Protein AF-A0A9C8NTT9-F1 (afdb_monomer)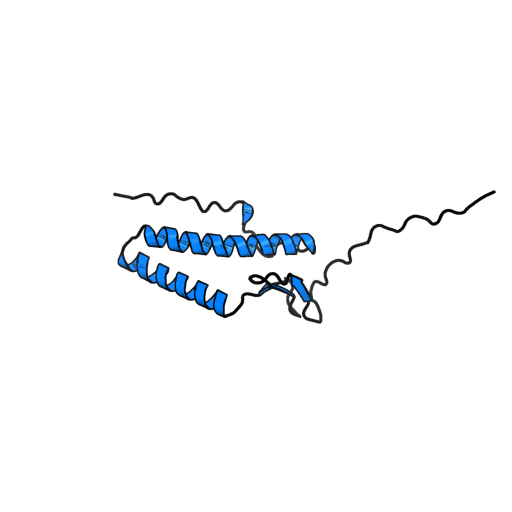

Solvent-accessible surface area (backbone atoms only — not comparable to full-atom values): 7769 Å² total; per-residue (Å²): 140,78,87,80,74,82,79,78,79,74,77,79,78,73,77,74,64,70,58,57,37,94,49,78,42,76,81,43,74,54,96,75,48,26,31,36,32,48,55,85,35,74,61,68,42,78,45,65,52,70,65,61,52,49,50,52,52,52,51,51,53,52,29,63,54,42,38,75,73,58,81,36,69,72,28,51,56,44,53,45,54,52,48,53,54,54,46,53,54,49,54,54,50,50,53,51,32,53,74,62,69,46,80,75,97,64,90,78,61,71,87,78,59,78,82,85,70,80,86,76,81,84,122

Secondary structure (DSSP, 8-state):
----PPP-PPP---PPP-SS-SS-EEEE--TT-EEEE-TT-SS-EEE--HHHHHHHHHHHHHHHHHHHHH--HHHHHHHHHHHHHHHHHHHHHHHHHHHHTPPPSS---TTT-----------

Foldseek 3Di:
DDDDDDDDDDDDPQPQDDQFDPAKDWLDDPPAWTWIHHGPHRGTDTDGDPVRVVVLVVLVVVLVVVCVPDVDPVSLVSVLVSLVVVLVNVVVRVVSCVVSVHDDPDDDPSVPDDSDDDPPPPD

Nearest PDB structures (foldseek):
  8t2r-assembly1_D  TM=4.619E-01  e=3.870E+00  Agathobacter rectalis

pLDDT: mean 71.54, std 14.14, range [37.28, 90.06]

Sequence (123 aa):
MGNKLPTNGLASEREMPNEYPDRIELYDHVSNSGIVHLPGRRFPGITIQGDSMSSLLSETLYFMQKAREHADEDMYYGARNMAEVLRGHLLHYEEILEREGFEKPYTLDVAGLSLEEEFEDSC

Radius of gyration: 22.11 Å; Cα contacts (8 Å, |Δi|>4): 104; chains: 1; bounding box: 41×28×88 Å

Structure (mmCIF, N/CA/C/O backbone):
data_AF-A0A9C8NTT9-F1
#
_entry.id   AF-A0A9C8NTT9-F1
#
loop_
_atom_site.group_PDB
_atom_site.id
_atom_site.type_symbol
_atom_site.label_atom_id
_atom_site.label_alt_id
_atom_site.label_comp_id
_atom_site.label_asym_id
_atom_site.label_entity_id
_atom_site.label_seq_id
_atom_site.pdbx_PDB_ins_code
_atom_site.Cartn_x
_atom_site.Cartn_y
_atom_site.Cartn_z
_atom_site.occupancy
_atom_site.B_iso_or_equiv
_atom_site.auth_seq_id
_atom_site.auth_comp_id
_atom_site.auth_asym_id
_atom_site.auth_atom_id
_atom_site.pdbx_PDB_model_num
ATOM 1 N N . MET A 1 1 ? 4.285 15.840 61.420 1.00 41.88 1 MET A N 1
ATOM 2 C CA . MET A 1 1 ? 4.707 14.628 60.681 1.00 41.88 1 MET A CA 1
ATOM 3 C C . MET A 1 1 ? 3.456 13.810 60.372 1.00 41.88 1 MET A C 1
ATOM 5 O O . MET A 1 1 ? 2.714 13.554 61.300 1.00 41.88 1 MET A O 1
ATOM 9 N N . GLY A 1 2 ? 3.104 13.430 59.149 1.00 40.91 2 GLY A N 1
ATOM 10 C CA . GLY A 1 2 ? 3.812 13.519 57.881 1.00 40.91 2 GLY A CA 1
ATOM 11 C C . GLY A 1 2 ? 2.825 13.482 56.708 1.00 40.91 2 GLY A C 1
ATOM 12 O O . GLY A 1 2 ? 1.724 12.944 56.821 1.00 40.91 2 GLY A O 1
ATOM 13 N N . ASN A 1 3 ? 3.251 14.093 55.604 1.00 37.28 3 ASN A N 1
ATOM 14 C CA . ASN A 1 3 ? 2.607 14.026 54.298 1.00 37.28 3 ASN A CA 1
ATOM 15 C C . ASN A 1 3 ? 2.440 12.566 53.864 1.00 37.28 3 ASN A C 1
ATOM 17 O O . ASN A 1 3 ? 3.426 11.833 53.793 1.00 37.28 3 ASN A O 1
ATOM 21 N N . LYS A 1 4 ? 1.221 12.169 53.489 1.00 49.59 4 LYS A N 1
ATOM 22 C CA . LYS A 1 4 ? 1.045 11.060 52.550 1.00 49.59 4 LYS A CA 1
ATOM 23 C C . LYS A 1 4 ? 1.177 11.636 51.144 1.00 49.59 4 LYS A C 1
ATOM 25 O O . LYS A 1 4 ? 0.355 12.441 50.718 1.00 49.59 4 LYS A O 1
ATOM 30 N N . LEU A 1 5 ? 2.268 11.262 50.485 1.00 42.88 5 LEU A N 1
ATOM 31 C CA . LEU A 1 5 ? 2.507 11.483 49.062 1.00 42.88 5 LEU A CA 1
ATOM 32 C C . LEU A 1 5 ? 1.355 10.860 48.251 1.00 42.88 5 LEU A C 1
ATOM 34 O O . LEU A 1 5 ? 0.967 9.731 48.563 1.00 42.88 5 LEU A O 1
ATOM 38 N N . PRO A 1 6 ? 0.822 11.529 47.216 1.00 40.72 6 PRO A N 1
ATOM 39 C CA . PRO A 1 6 ? 0.028 10.839 46.215 1.00 40.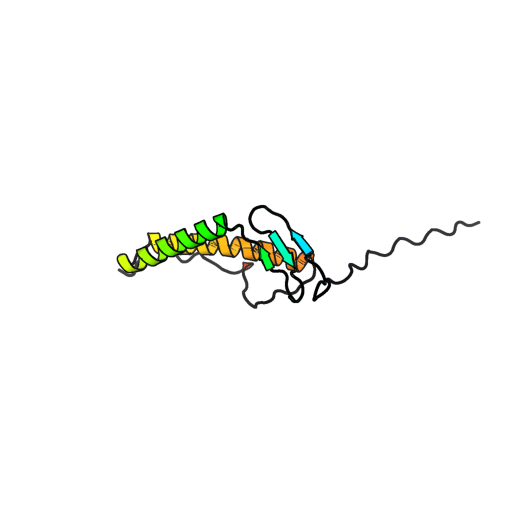72 6 PRO A CA 1
ATOM 40 C C . PRO A 1 6 ? 0.955 9.879 45.463 1.00 40.72 6 PRO A C 1
ATOM 42 O O . PRO A 1 6 ? 1.980 10.279 44.911 1.00 40.72 6 PRO A O 1
ATOM 45 N N . THR A 1 7 ? 0.628 8.591 45.512 1.00 49.28 7 THR A N 1
ATOM 46 C CA . THR A 1 7 ? 1.306 7.555 44.737 1.00 49.28 7 THR A CA 1
ATOM 47 C C . THR A 1 7 ? 1.144 7.869 43.255 1.00 49.28 7 THR A C 1
ATOM 49 O O . THR A 1 7 ? 0.024 8.053 42.779 1.00 49.28 7 THR A O 1
ATOM 52 N N . ASN A 1 8 ? 2.287 7.965 42.578 1.00 41.94 8 ASN A N 1
ATOM 53 C CA . ASN A 1 8 ? 2.441 8.221 41.154 1.00 41.94 8 ASN A CA 1
ATOM 54 C C . ASN A 1 8 ? 1.437 7.436 40.309 1.00 41.94 8 ASN A C 1
ATOM 56 O O . ASN A 1 8 ? 1.233 6.239 40.522 1.00 41.94 8 ASN A O 1
ATOM 60 N N . GLY A 1 9 ? 0.856 8.150 39.342 1.00 38.44 9 GLY A N 1
ATOM 61 C CA . GLY A 1 9 ? -0.009 7.606 38.312 1.00 38.44 9 GLY A CA 1
ATOM 62 C C . GLY A 1 9 ? 0.645 6.406 37.645 1.00 38.44 9 GLY A C 1
ATOM 63 O O . GLY A 1 9 ? 1.791 6.464 37.198 1.00 38.44 9 GLY A O 1
ATOM 64 N N . LEU A 1 10 ? -0.115 5.318 37.643 1.00 42.12 10 LEU A N 1
ATOM 65 C CA . LEU A 1 10 ? 0.129 4.123 36.863 1.00 42.12 10 LEU A CA 1
ATOM 66 C C . LEU A 1 10 ? 0.423 4.533 35.417 1.00 42.12 10 LEU A C 1
ATOM 68 O O . LEU A 1 10 ? -0.293 5.351 34.837 1.00 42.12 10 LEU A O 1
ATOM 72 N N . ALA A 1 11 ? 1.501 3.976 34.864 1.00 44.03 11 ALA A N 1
ATOM 73 C CA . ALA A 1 11 ? 1.720 3.956 33.429 1.00 44.03 11 ALA A CA 1
ATOM 74 C C . ALA A 1 11 ? 0.419 3.496 32.761 1.00 44.03 11 ALA A C 1
ATOM 76 O O . ALA A 1 11 ? -0.175 2.517 33.210 1.00 44.03 11 ALA A O 1
ATOM 77 N N . SER A 1 12 ? -0.039 4.237 31.752 1.00 47.09 12 SER A N 1
ATOM 78 C CA . SER A 1 12 ? -1.247 3.912 31.001 1.00 47.09 12 SER A CA 1
ATOM 79 C C . SER A 1 12 ? -1.154 2.466 30.516 1.00 47.09 12 SER A C 1
ATOM 81 O O . SER A 1 12 ? -0.357 2.166 29.622 1.00 47.09 12 SER A O 1
ATOM 83 N N . GLU A 1 13 ? -1.945 1.577 31.112 1.00 45.59 13 GLU A N 1
ATOM 84 C CA . GLU A 1 13 ? -2.338 0.330 30.472 1.00 45.59 13 GLU A CA 1
ATOM 85 C C . GLU A 1 13 ? -2.977 0.763 29.152 1.00 45.59 13 GLU A C 1
ATOM 87 O O . GLU A 1 13 ? -4.074 1.317 29.145 1.00 45.59 13 GLU A O 1
ATOM 92 N N . ARG A 1 14 ? -2.235 0.674 28.040 1.00 55.16 14 ARG A N 1
ATOM 93 C CA . ARG A 1 14 ? -2.841 0.898 26.730 1.00 55.16 14 ARG A CA 1
ATOM 94 C C . ARG A 1 14 ? -3.875 -0.209 26.588 1.00 55.16 14 ARG A C 1
ATOM 96 O O . ARG A 1 14 ? -3.502 -1.382 26.616 1.00 55.16 14 ARG A O 1
ATOM 103 N N . GLU A 1 15 ? -5.151 0.16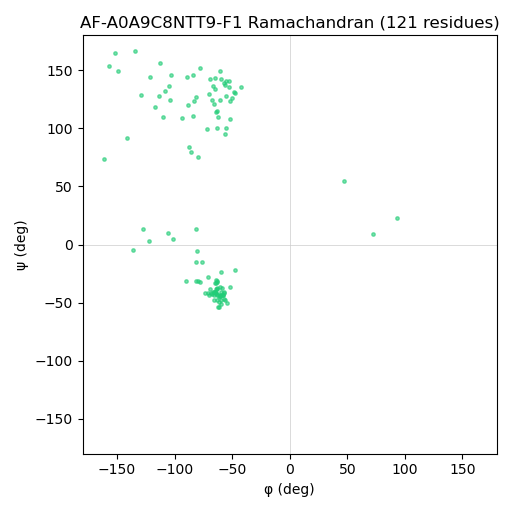0 26.528 1.00 60.91 15 GLU A N 1
ATOM 104 C CA . GLU A 1 15 ? -6.210 -0.780 26.180 1.00 60.91 15 GLU A CA 1
ATOM 105 C C . GLU A 1 15 ? -5.803 -1.461 24.872 1.00 60.91 15 GLU A C 1
ATOM 107 O O . GLU A 1 15 ? -5.475 -0.793 23.891 1.00 60.91 15 GLU A O 1
ATOM 112 N N . MET A 1 16 ? -5.734 -2.793 24.900 1.00 59.12 16 MET A N 1
ATOM 113 C CA . MET A 1 16 ? -5.453 -3.586 23.707 1.00 59.12 16 MET A CA 1
ATOM 114 C C . MET A 1 16 ? -6.518 -3.246 22.655 1.00 59.12 16 MET A C 1
ATOM 116 O O . MET A 1 16 ? -7.690 -3.121 23.032 1.00 59.12 16 MET A O 1
ATOM 120 N N . PRO A 1 17 ? -6.154 -3.099 21.369 1.00 68.12 17 PRO A N 1
ATOM 121 C CA . PRO A 1 17 ? -7.115 -2.760 20.329 1.00 68.12 17 PRO A CA 1
ATOM 122 C C . PRO A 1 17 ? -8.292 -3.721 20.341 1.00 68.12 17 PRO A C 1
ATOM 124 O O . PRO A 1 17 ? -8.117 -4.932 20.513 1.00 68.12 17 PRO A O 1
ATOM 127 N N . ASN A 1 18 ? -9.492 -3.191 20.115 1.00 76.62 18 ASN A N 1
ATOM 128 C CA . ASN A 1 18 ? -10.635 -4.050 19.881 1.00 76.62 18 ASN A CA 1
ATOM 129 C C . ASN A 1 18 ? -10.400 -4.828 18.579 1.00 76.62 18 ASN A C 1
ATOM 131 O O . ASN A 1 18 ? -10.354 -4.247 17.495 1.00 76.62 18 ASN A O 1
ATOM 135 N N . GLU A 1 19 ? -10.258 -6.148 18.697 1.00 78.00 19 GLU A N 1
ATOM 136 C CA . GLU A 1 19 ? -10.007 -7.039 17.563 1.00 78.00 19 GLU A CA 1
ATOM 137 C C . GLU A 1 19 ? -11.131 -6.967 16.513 1.00 78.00 19 GLU A C 1
ATOM 139 O O . GLU A 1 19 ? -10.887 -7.246 15.345 1.00 78.00 19 GLU A O 1
ATOM 144 N N . TYR A 1 20 ? -12.344 -6.560 16.907 1.00 84.12 20 TYR A N 1
ATOM 145 C CA . TYR A 1 20 ? -13.479 -6.354 16.008 1.00 84.12 20 TYR A CA 1
ATOM 146 C C . TYR A 1 20 ? -14.276 -5.116 16.440 1.00 84.12 20 TYR A C 1
ATOM 148 O O . TYR A 1 20 ? -15.191 -5.227 17.261 1.00 84.12 20 TYR A O 1
ATOM 156 N N . PRO A 1 21 ? -13.964 -3.923 15.913 1.00 84.94 21 PRO A N 1
ATOM 157 C CA . PRO A 1 21 ? -14.631 -2.707 16.347 1.00 84.94 21 PRO A CA 1
ATOM 158 C C . PRO A 1 21 ? -16.097 -2.683 15.901 1.00 84.94 21 PRO A C 1
ATOM 160 O O . PRO A 1 21 ? -16.446 -3.090 14.794 1.00 84.94 21 PRO A O 1
ATOM 163 N N . ASP A 1 22 ? -16.979 -2.157 16.753 1.00 87.81 22 ASP A N 1
ATOM 164 C CA . ASP A 1 22 ? -18.411 -2.011 16.441 1.00 87.81 22 ASP A CA 1
ATOM 165 C C . ASP A 1 22 ? -18.692 -0.838 15.483 1.00 87.81 22 ASP A C 1
ATOM 167 O O . ASP A 1 22 ? -19.788 -0.696 14.932 1.00 87.81 22 ASP A O 1
ATOM 171 N N . ARG A 1 23 ? -17.710 0.052 15.308 1.00 90.00 23 ARG A N 1
ATOM 172 C CA . ARG A 1 23 ? -17.764 1.246 14.458 1.00 90.00 23 ARG A CA 1
ATOM 173 C C . ARG A 1 23 ? -16.486 1.353 13.638 1.00 90.00 23 ARG A C 1
ATOM 175 O O . ARG A 1 23 ? -15.516 0.658 13.891 1.00 90.00 23 ARG A O 1
ATOM 182 N N . ILE A 1 24 ? -16.510 2.225 12.638 1.00 88.75 24 ILE A N 1
ATOM 183 C CA . ILE A 1 24 ? -15.310 2.528 11.863 1.00 88.75 24 ILE A CA 1
ATOM 184 C C . ILE A 1 24 ? -14.310 3.253 12.770 1.00 88.75 24 ILE A C 1
ATOM 186 O O . ILE A 1 24 ? -14.648 4.300 13.325 1.00 88.75 24 ILE A O 1
ATOM 190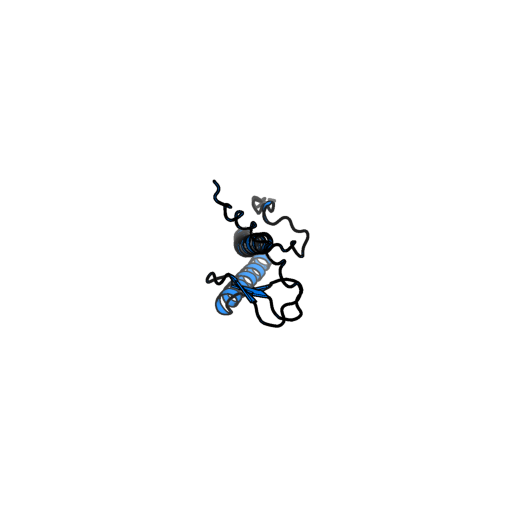 N N . GLU A 1 25 ? -13.096 2.718 12.878 1.00 88.56 25 GLU A N 1
ATOM 191 C CA . GLU A 1 25 ? -11.967 3.376 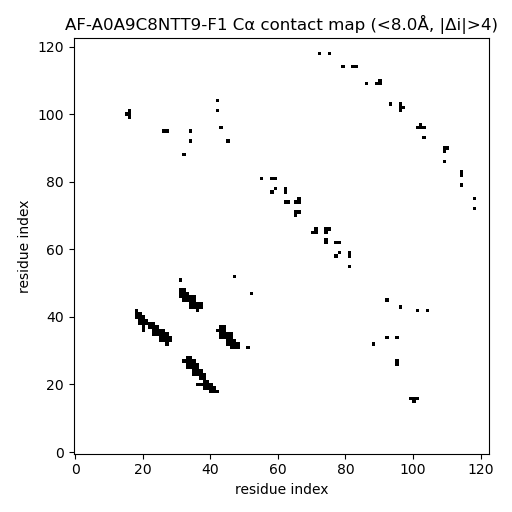13.544 1.00 88.56 25 GLU A CA 1
ATOM 192 C C . GLU A 1 25 ? -10.981 3.900 12.497 1.00 88.56 25 GLU A C 1
ATOM 194 O O . GLU A 1 25 ? -10.684 3.215 11.519 1.00 88.56 25 GLU A O 1
ATOM 199 N N . LEU A 1 26 ? -10.494 5.128 12.684 1.00 88.06 26 LEU A N 1
ATOM 200 C CA . LEU A 1 26 ? -9.495 5.765 11.826 1.00 88.06 26 LEU A CA 1
ATOM 201 C C . LEU A 1 26 ? -8.188 5.870 12.614 1.00 88.06 26 LEU A C 1
ATOM 203 O O . LEU A 1 26 ? -8.114 6.662 13.551 1.00 88.06 26 LEU A O 1
ATOM 207 N N . TYR A 1 27 ? -7.179 5.089 12.233 1.00 82.06 27 TYR A N 1
ATOM 208 C CA . TYR A 1 27 ? -5.866 5.102 12.889 1.00 82.06 27 TYR A CA 1
ATOM 209 C C . TYR A 1 27 ? -4.901 6.103 12.252 1.00 82.06 27 TYR A C 1
ATOM 211 O O . TYR A 1 27 ? -4.056 6.671 12.942 1.00 82.06 27 TYR A O 1
ATOM 219 N N . ASP A 1 28 ? -5.026 6.343 10.945 1.00 82.00 28 ASP A N 1
ATOM 220 C CA . ASP A 1 28 ? -4.234 7.353 10.245 1.00 82.00 28 ASP A CA 1
ATOM 221 C C . ASP A 1 28 ? -5.009 7.964 9.068 1.00 82.00 28 ASP A C 1
ATOM 223 O O . ASP A 1 28 ? -5.868 7.313 8.471 1.00 82.00 28 ASP A O 1
ATOM 227 N N . HIS A 1 29 ? -4.724 9.230 8.762 1.00 73.38 29 HIS A N 1
ATOM 228 C CA . HIS A 1 29 ? -5.405 10.063 7.767 1.00 73.38 29 HIS A CA 1
ATOM 229 C C . HIS A 1 29 ? -4.451 10.709 6.749 1.00 73.38 29 HIS A C 1
ATOM 231 O O . HIS A 1 29 ? -4.862 11.624 6.031 1.00 73.38 29 HIS A O 1
ATOM 237 N N . VAL A 1 30 ? -3.188 10.270 6.675 1.00 68.25 30 VAL A N 1
ATOM 238 C CA . VAL A 1 30 ? -2.227 10.759 5.671 1.00 68.25 30 VAL A CA 1
ATOM 239 C C . VAL A 1 30 ? -2.818 10.628 4.257 1.00 68.25 30 VAL A C 1
ATOM 241 O O . VAL A 1 30 ? -3.386 9.593 3.908 1.00 68.25 30 VAL A O 1
ATOM 244 N N . SER A 1 31 ? -2.658 11.677 3.432 1.00 57.12 31 SER A N 1
ATOM 245 C CA . SER A 1 31 ? -3.364 11.898 2.150 1.00 57.12 31 SER A CA 1
ATOM 246 C C . SER A 1 31 ? -3.422 10.722 1.170 1.00 57.12 31 SER A C 1
ATOM 248 O O . SER A 1 31 ? -4.309 10.711 0.326 1.00 57.12 31 SER A O 1
ATOM 250 N N . ASN A 1 32 ? -2.520 9.744 1.258 1.00 60.94 32 ASN A N 1
ATOM 251 C CA . ASN A 1 32 ? -2.425 8.647 0.292 1.00 60.94 32 ASN A CA 1
ATOM 252 C C . ASN A 1 32 ? -2.561 7.247 0.915 1.00 60.94 32 ASN A C 1
ATOM 254 O O . ASN A 1 32 ? -2.410 6.255 0.205 1.00 60.94 32 ASN A O 1
ATOM 258 N N . SER A 1 33 ? -2.813 7.134 2.221 1.00 64.94 33 SER A N 1
ATOM 259 C CA . SER A 1 33 ? -2.993 5.851 2.920 1.00 64.94 33 SER A CA 1
ATOM 260 C C . SER A 1 33 ? -3.708 6.064 4.239 1.00 64.94 33 SER A C 1
ATOM 262 O O . SER A 1 33 ? -3.108 5.986 5.307 1.00 64.94 33 SER A O 1
ATOM 264 N N . GLY A 1 34 ? -5.011 6.332 4.167 1.00 83.00 34 GLY A N 1
ATOM 265 C CA . GLY A 1 34 ? -5.816 6.226 5.375 1.00 83.00 34 GLY A CA 1
ATOM 266 C C . GLY A 1 34 ? -5.721 4.795 5.903 1.00 83.00 34 GLY A C 1
ATOM 267 O O . GLY A 1 34 ? -5.677 3.859 5.109 1.00 83.00 34 GLY A O 1
ATOM 268 N N . ILE A 1 35 ? -5.682 4.602 7.215 1.00 84.88 35 ILE A N 1
ATOM 269 C CA . ILE A 1 35 ? -5.772 3.257 7.794 1.00 84.88 35 ILE A CA 1
ATOM 270 C C . ILE A 1 35 ? -7.031 3.195 8.624 1.00 84.88 35 ILE A C 1
ATOM 272 O O . ILE A 1 35 ? -7.212 3.956 9.577 1.00 84.88 35 ILE A O 1
ATOM 276 N N . VAL A 1 36 ? -7.918 2.297 8.212 1.00 90.06 36 VAL A N 1
ATOM 277 C CA . VAL A 1 36 ? -9.289 2.242 8.699 1.00 90.06 36 VAL A CA 1
ATOM 278 C C . VAL A 1 36 ? -9.611 0.829 9.153 1.00 90.06 36 VAL A C 1
ATOM 280 O O . VAL A 1 36 ? -9.436 -0.134 8.404 1.00 90.06 36 VAL A O 1
ATOM 283 N N . HIS A 1 37 ? -10.134 0.699 10.368 1.00 90.00 37 HIS A N 1
ATOM 284 C CA . HIS A 1 37 ? -10.692 -0.548 10.867 1.00 90.00 37 HIS A CA 1
ATOM 285 C C . HIS A 1 37 ? -12.193 -0.569 10.610 1.00 90.00 37 HIS A C 1
ATOM 287 O O . HIS A 1 37 ? -12.960 0.178 11.218 1.00 90.00 37 HIS A O 1
ATOM 293 N N . LEU A 1 38 ? -12.619 -1.403 9.667 1.00 87.38 38 LEU A N 1
ATOM 294 C CA . LEU A 1 38 ? -14.038 -1.595 9.398 1.00 87.38 38 LEU A CA 1
ATOM 295 C C . LEU A 1 38 ? -14.633 -2.625 10.369 1.00 87.38 38 LEU A C 1
ATOM 297 O O . LEU A 1 38 ? -13.966 -3.618 10.671 1.00 87.38 38 LEU A O 1
ATOM 301 N N . PRO A 1 39 ? -15.904 -2.465 10.778 1.00 87.19 39 PRO A N 1
ATOM 302 C CA . PRO A 1 39 ? -16.574 -3.455 11.607 1.00 87.19 39 PRO A CA 1
ATOM 303 C C . PRO A 1 39 ? -16.562 -4.862 11.006 1.00 87.19 39 PRO A C 1
ATOM 305 O O . PRO A 1 39 ? -16.737 -5.044 9.797 1.00 87.19 39 PRO A O 1
ATOM 308 N N . GLY A 1 40 ? -16.376 -5.869 11.863 1.00 84.00 40 GLY A N 1
ATOM 309 C CA . GLY A 1 40 ? -16.348 -7.280 11.461 1.00 84.00 40 GLY A CA 1
ATOM 310 C C . GLY A 1 40 ? -15.089 -7.703 10.695 1.00 84.00 40 GLY A C 1
ATOM 311 O O . GLY A 1 40 ? -15.035 -8.816 10.165 1.00 84.00 40 GLY A O 1
ATOM 312 N N . ARG A 1 41 ? -14.071 -6.841 10.622 1.00 86.94 41 ARG A N 1
ATOM 313 C CA . ARG A 1 41 ? -12.721 -7.213 10.193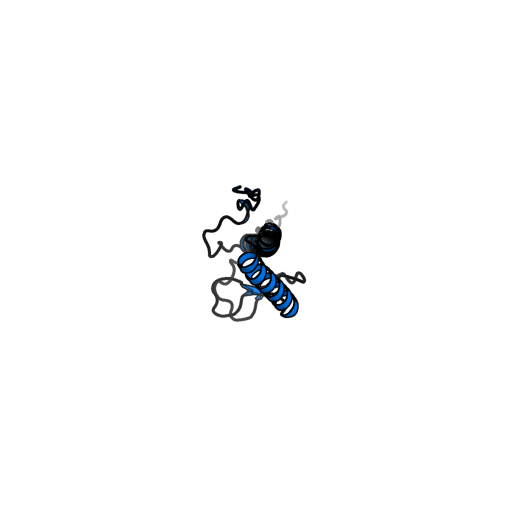 1.00 86.94 41 ARG A CA 1
ATOM 314 C C . ARG A 1 41 ? -11.825 -7.320 11.416 1.00 86.94 41 ARG A C 1
ATOM 316 O O . ARG A 1 41 ? -12.035 -6.606 12.378 1.00 86.94 41 ARG A O 1
ATOM 323 N N . ARG A 1 42 ? -10.882 -8.261 11.344 1.00 84.38 42 ARG A N 1
ATOM 324 C CA . ARG A 1 42 ? -9.869 -8.507 12.377 1.00 84.38 42 ARG A CA 1
ATOM 325 C C . ARG A 1 42 ? -8.708 -7.517 12.300 1.00 84.38 42 ARG A C 1
ATOM 327 O O . ARG A 1 42 ? -8.045 -7.241 13.289 1.00 84.38 42 ARG A O 1
ATOM 334 N N . PHE A 1 43 ? -8.413 -7.077 11.078 1.00 84.75 43 PHE A N 1
ATOM 335 C CA . PHE A 1 43 ? -7.264 -6.245 10.778 1.00 84.75 43 PHE A CA 1
ATOM 336 C C . PHE A 1 43 ? -7.720 -4.935 10.138 1.00 84.75 43 PHE A C 1
ATOM 338 O O . PHE A 1 43 ? -8.644 -4.951 9.309 1.00 84.75 43 PHE A O 1
ATOM 345 N N . PRO A 1 44 ? -7.037 -3.825 10.451 1.00 87.44 44 PRO A N 1
ATOM 346 C CA . PRO A 1 44 ? -7.211 -2.569 9.741 1.00 87.44 44 PRO A CA 1
ATOM 347 C C . PRO A 1 44 ? -6.850 -2.739 8.260 1.00 87.44 44 PRO A C 1
ATOM 349 O O . PRO A 1 44 ? -5.990 -3.550 7.910 1.00 87.44 44 PRO A O 1
ATOM 352 N N . GLY A 1 45 ? -7.496 -1.972 7.387 1.00 85.38 45 GLY A N 1
ATOM 353 C CA . GLY A 1 45 ? -7.195 -1.921 5.957 1.00 85.38 45 GLY A CA 1
ATOM 354 C C . GLY A 1 45 ? -6.613 -0.572 5.546 1.00 85.38 45 GLY A C 1
ATOM 355 O O . GLY A 1 45 ? -6.863 0.440 6.199 1.00 85.38 45 GLY A O 1
ATOM 356 N N . ILE A 1 46 ? -5.870 -0.558 4.439 1.00 84.81 46 ILE A N 1
ATOM 357 C CA . ILE A 1 46 ? -5.403 0.674 3.795 1.00 84.81 46 ILE A CA 1
ATOM 358 C C . ILE A 1 46 ? -6.529 1.216 2.907 1.00 84.81 46 ILE A C 1
ATOM 360 O O . ILE A 1 46 ? -7.017 0.527 2.008 1.00 84.81 46 ILE A O 1
ATOM 364 N N . THR A 1 47 ? -6.934 2.458 3.132 1.00 82.38 47 THR A N 1
ATOM 365 C CA . THR A 1 47 ? -7.801 3.228 2.245 1.00 82.38 47 THR A CA 1
ATOM 366 C C . THR A 1 47 ? -6.952 3.960 1.217 1.00 82.38 47 THR A C 1
ATOM 368 O O . THR A 1 47 ? -6.128 4.810 1.556 1.00 82.38 47 THR A O 1
ATOM 371 N N . ILE A 1 48 ? -7.203 3.660 -0.054 1.00 75.81 48 ILE A N 1
ATOM 372 C CA . ILE A 1 48 ? -6.582 4.321 -1.204 1.00 75.81 48 ILE A CA 1
ATOM 373 C C . ILE A 1 48 ? -7.650 5.187 -1.881 1.00 75.81 48 ILE A C 1
ATOM 375 O O . ILE A 1 48 ? -8.773 4.727 -2.107 1.00 75.81 48 ILE A O 1
ATOM 379 N N . GLN A 1 49 ? -7.319 6.444 -2.191 1.00 73.88 49 GLN A N 1
ATOM 380 C CA . GLN A 1 49 ? -8.218 7.344 -2.921 1.00 73.88 49 GLN A CA 1
ATOM 381 C C . GLN A 1 49 ? -8.466 6.811 -4.346 1.00 73.88 49 GLN A C 1
ATOM 383 O O . GLN A 1 49 ? -7.576 6.234 -4.970 1.00 73.88 49 GLN A O 1
ATOM 388 N N . GLY A 1 50 ? -9.690 6.964 -4.863 1.00 49.75 50 GLY A N 1
ATOM 389 C CA . GLY A 1 50 ? -10.097 6.336 -6.128 1.00 49.75 50 GLY A CA 1
ATOM 390 C C . GLY A 1 50 ? -9.316 6.811 -7.361 1.00 49.75 50 GLY A C 1
ATOM 391 O O . GLY A 1 50 ? -9.072 6.024 -8.269 1.00 49.75 50 GLY A O 1
ATOM 392 N N . ASP A 1 51 ? -8.887 8.069 -7.383 1.00 62.91 51 ASP A N 1
ATOM 393 C CA . ASP A 1 51 ? -7.993 8.639 -8.398 1.00 62.91 51 ASP A CA 1
ATOM 394 C C . ASP A 1 51 ? -6.567 8.082 -8.292 1.00 62.91 51 ASP A C 1
ATOM 396 O O . ASP A 1 51 ? -6.018 7.669 -9.309 1.00 62.91 51 ASP A O 1
ATOM 400 N N . SER A 1 52 ? -6.001 7.960 -7.087 1.00 71.06 52 SER A N 1
ATOM 401 C CA . SER A 1 52 ? -4.702 7.301 -6.878 1.00 71.06 52 SER A CA 1
ATOM 402 C C . SER A 1 52 ? -4.736 5.835 -7.323 1.00 71.06 52 SER A C 1
ATOM 404 O O . SER A 1 52 ? -3.841 5.381 -8.033 1.00 71.06 52 SER A O 1
ATOM 406 N N . MET A 1 53 ? -5.807 5.106 -6.991 1.00 72.06 53 MET A N 1
ATOM 407 C CA . MET A 1 53 ? -6.025 3.735 -7.468 1.00 72.06 53 MET A CA 1
ATOM 408 C C . MET A 1 53 ? -6.176 3.672 -8.998 1.00 72.06 53 MET A C 1
ATOM 410 O O . MET A 1 53 ? -5.678 2.744 -9.633 1.00 72.06 53 MET A O 1
ATOM 414 N N . SER A 1 54 ? -6.839 4.661 -9.606 1.00 58.50 54 SER A N 1
ATOM 415 C CA . SER A 1 54 ? -6.990 4.763 -11.062 1.00 58.50 54 SER A CA 1
ATOM 416 C C . SER A 1 54 ? -5.656 5.021 -11.770 1.00 58.50 54 SER A C 1
ATOM 418 O O . SER A 1 54 ? -5.410 4.435 -12.827 1.00 58.50 54 SER A O 1
ATOM 420 N N . SER A 1 55 ? -4.796 5.874 -11.208 1.00 70.69 55 SER A N 1
ATOM 421 C CA . SER A 1 55 ? -3.448 6.132 -11.729 1.00 70.69 55 SER A CA 1
ATOM 422 C C . SER A 1 55 ? -2.573 4.885 -11.627 1.00 70.69 55 SER A C 1
ATOM 424 O O . SER A 1 55 ? -2.013 4.470 -12.638 1.00 70.69 55 SER A O 1
ATOM 426 N N . LEU A 1 56 ? -2.563 4.221 -10.461 1.00 77.88 56 LEU A N 1
ATOM 427 C CA . LEU A 1 56 ? -1.862 2.948 -10.262 1.00 77.88 56 LEU A CA 1
ATOM 428 C C . LEU A 1 56 ? -2.300 1.908 -11.301 1.00 77.88 56 LEU A C 1
ATOM 430 O O . LEU A 1 56 ? -1.460 1.346 -11.996 1.00 77.88 56 LEU A O 1
ATOM 434 N N . LEU A 1 57 ? -3.609 1.697 -11.477 1.00 68.19 57 LEU A N 1
ATOM 435 C CA . LEU A 1 57 ? -4.130 0.754 -12.472 1.00 68.19 57 LEU A CA 1
ATOM 436 C C . LEU A 1 57 ? -3.708 1.119 -13.905 1.00 68.19 57 LEU A C 1
ATOM 438 O O . LEU A 1 57 ? -3.363 0.236 -14.688 1.00 68.19 57 LEU A O 1
ATOM 442 N N . SER A 1 58 ? -3.734 2.406 -14.258 1.00 69.56 58 SER A N 1
ATOM 443 C CA . SER A 1 58 ? -3.346 2.875 -15.596 1.00 69.56 58 SER A CA 1
ATOM 444 C C . SER A 1 58 ? -1.862 2.623 -15.875 1.00 69.56 58 SER A C 1
ATOM 446 O O . SER A 1 58 ? -1.518 2.157 -16.961 1.00 69.56 58 SER A O 1
ATOM 448 N N . GLU A 1 59 ? -0.998 2.860 -14.887 1.00 76.19 59 GLU A N 1
ATOM 449 C CA . GLU A 1 59 ? 0.435 2.560 -14.961 1.00 76.19 59 GLU A CA 1
ATOM 450 C C . GLU A 1 59 ? 0.695 1.050 -15.056 1.00 76.19 59 GLU A C 1
ATOM 452 O O . GLU A 1 59 ? 1.448 0.623 -15.930 1.00 76.19 59 GLU A O 1
ATOM 457 N N . THR A 1 60 ? 0.007 0.212 -14.262 1.00 75.56 60 THR A N 1
ATOM 458 C CA . THR A 1 60 ? 0.121 -1.256 -14.384 1.00 75.56 60 THR A CA 1
ATOM 459 C C . THR A 1 60 ? -0.240 -1.730 -15.787 1.00 75.56 60 THR A C 1
ATOM 461 O O . THR A 1 60 ? 0.470 -2.549 -16.368 1.00 75.56 60 THR A O 1
ATOM 464 N N . LEU A 1 61 ? -1.356 -1.238 -16.338 1.00 67.00 61 LEU A N 1
ATOM 465 C CA . LEU A 1 61 ? -1.838 -1.637 -17.660 1.00 67.00 61 LEU A CA 1
ATOM 466 C C . LEU A 1 61 ? -0.870 -1.201 -18.764 1.00 67.00 61 LEU A C 1
ATOM 468 O O . LEU A 1 61 ? -0.605 -1.984 -19.678 1.00 67.00 61 LEU A O 1
ATOM 472 N N . TYR A 1 62 ? -0.314 0.009 -18.652 1.00 72.38 62 TYR A N 1
ATOM 473 C CA . TYR A 1 62 ? 0.723 0.504 -19.554 1.00 72.38 62 TYR A CA 1
ATOM 474 C C . TYR A 1 62 ? 1.964 -0.395 -19.527 1.00 72.38 62 TYR A C 1
ATOM 476 O O . TYR A 1 62 ? 2.425 -0.829 -20.587 1.00 72.38 62 TYR A O 1
ATOM 484 N N . PHE A 1 63 ? 2.452 -0.758 -18.335 1.00 72.56 63 PHE A N 1
ATOM 485 C CA . PHE A 1 63 ? 3.577 -1.678 -18.216 1.00 72.56 63 PHE A CA 1
ATOM 486 C C . PHE A 1 63 ? 3.226 -3.040 -18.799 1.00 72.56 63 PHE A C 1
ATOM 488 O O . PHE A 1 63 ? 3.897 -3.472 -19.728 1.00 72.56 63 PHE A O 1
ATOM 495 N N . MET A 1 64 ? 2.138 -3.692 -18.377 1.00 65.62 64 MET A N 1
ATOM 496 C CA . MET A 1 64 ? 1.727 -5.005 -18.902 1.00 65.62 64 MET A CA 1
ATOM 497 C C . MET A 1 64 ? 1.647 -5.058 -20.435 1.00 65.62 64 MET A C 1
ATOM 499 O O . MET A 1 64 ? 1.984 -6.085 -21.032 1.00 65.62 64 MET A O 1
ATOM 503 N N . GLN A 1 65 ? 1.212 -3.970 -21.077 1.00 65.06 65 GLN A N 1
ATOM 504 C CA . GLN A 1 65 ? 1.203 -3.860 -22.532 1.00 65.06 65 GLN A CA 1
ATOM 505 C C . GLN A 1 65 ? 2.626 -3.815 -23.114 1.00 65.06 65 GLN A C 1
ATOM 507 O O . GLN A 1 65 ? 2.905 -4.509 -24.092 1.00 65.06 65 GLN A O 1
ATOM 512 N N . LYS A 1 66 ? 3.542 -3.064 -22.495 1.00 68.31 66 LYS A N 1
ATOM 513 C CA . LYS A 1 66 ? 4.895 -2.841 -23.012 1.00 68.31 66 LYS A CA 1
ATOM 514 C C . LYS A 1 66 ? 5.837 -4.051 -22.944 1.00 68.31 66 LYS A C 1
ATOM 516 O O . LYS A 1 66 ? 6.473 -4.324 -23.959 1.00 68.31 66 LYS A O 1
ATOM 521 N N . ALA A 1 67 ? 5.881 -4.868 -21.878 1.00 69.69 67 ALA A N 1
ATOM 522 C CA . ALA A 1 67 ? 6.793 -6.037 -21.913 1.00 69.69 67 ALA A CA 1
ATOM 523 C C . ALA A 1 67 ? 6.321 -7.111 -22.869 1.00 69.69 67 ALA A C 1
ATOM 525 O O . ALA A 1 67 ? 7.147 -7.855 -23.392 1.00 69.69 67 ALA A O 1
ATOM 526 N N . ARG A 1 68 ? 5.011 -7.211 -23.113 1.00 62.62 68 ARG A N 1
ATOM 527 C CA . ARG A 1 68 ? 4.516 -8.143 -24.127 1.00 62.62 68 ARG A CA 1
ATOM 528 C C . ARG A 1 68 ? 4.979 -7.754 -25.525 1.00 62.62 68 ARG A C 1
ATOM 530 O O . ARG A 1 68 ? 5.165 -8.642 -26.349 1.00 62.62 68 ARG A O 1
ATOM 537 N N . GLU A 1 69 ? 5.118 -6.461 -25.795 1.00 66.50 69 GLU A N 1
ATOM 538 C CA . GLU A 1 69 ? 5.493 -5.952 -27.113 1.00 66.50 69 GLU A CA 1
ATOM 539 C C . GLU A 1 69 ? 7.006 -6.021 -27.367 1.00 66.50 69 GLU A C 1
ATOM 541 O O . GLU A 1 69 ? 7.398 -6.212 -28.518 1.00 66.50 69 GLU A O 1
ATOM 546 N N . HIS A 1 70 ? 7.849 -5.895 -26.334 1.00 66.88 70 HIS A N 1
ATOM 547 C CA . HIS A 1 70 ? 9.246 -5.509 -26.562 1.00 66.88 70 HIS A CA 1
ATOM 548 C C . HIS A 1 70 ? 10.334 -6.270 -25.783 1.00 66.88 70 HIS A C 1
ATOM 550 O O . HIS A 1 70 ? 11.495 -6.029 -26.085 1.00 66.88 70 HIS A O 1
ATOM 556 N N . ALA A 1 71 ? 10.018 -7.196 -24.860 1.00 66.44 71 ALA A N 1
ATOM 557 C CA . ALA A 1 71 ? 11.038 -7.811 -23.982 1.00 66.44 71 ALA A CA 1
ATOM 558 C C . ALA A 1 71 ? 11.965 -6.738 -23.355 1.00 66.44 71 ALA A C 1
ATOM 560 O O . ALA A 1 71 ? 13.176 -6.750 -23.538 1.00 66.44 71 ALA A O 1
ATOM 561 N N . ASP A 1 72 ? 11.338 -5.759 -22.700 1.00 66.56 72 ASP A N 1
ATOM 562 C CA . ASP A 1 72 ? 11.802 -4.368 -22.637 1.00 66.56 72 ASP A CA 1
ATOM 563 C C . ASP A 1 72 ? 12.238 -3.933 -21.235 1.00 66.56 72 ASP A C 1
ATOM 565 O O . ASP A 1 72 ? 11.461 -4.035 -20.277 1.00 66.56 72 ASP A O 1
ATOM 569 N N . GLU A 1 73 ? 13.448 -3.389 -21.150 1.00 68.31 73 GLU A N 1
ATOM 570 C CA . GLU A 1 73 ? 14.058 -2.826 -19.946 1.00 68.31 73 GLU A CA 1
ATOM 571 C C . GLU A 1 73 ? 13.232 -1.665 -19.350 1.00 68.31 73 GLU A C 1
ATOM 573 O O . GLU A 1 73 ? 13.050 -1.587 -18.132 1.00 68.31 73 GLU A O 1
ATOM 578 N N . ASP A 1 74 ? 12.623 -0.807 -20.178 1.00 70.31 74 ASP A N 1
ATOM 579 C CA . ASP A 1 74 ? 11.791 0.304 -19.689 1.00 70.31 74 ASP A CA 1
ATOM 580 C C . ASP A 1 74 ? 10.547 -0.208 -18.945 1.00 70.31 74 ASP A C 1
ATOM 582 O O . ASP A 1 74 ? 10.043 0.415 -18.003 1.00 70.31 74 ASP A O 1
ATOM 586 N N . MET A 1 75 ? 10.043 -1.379 -19.340 1.00 70.75 75 MET A N 1
ATOM 587 C CA . MET A 1 75 ? 8.898 -1.998 -18.684 1.00 70.75 75 MET A CA 1
ATOM 588 C C . MET A 1 75 ? 9.284 -2.669 -17.364 1.00 70.75 75 MET A C 1
ATOM 590 O O . MET A 1 75 ? 8.500 -2.633 -16.411 1.00 70.75 75 MET A O 1
ATOM 594 N N . TYR A 1 76 ? 10.505 -3.199 -17.279 1.00 70.12 76 TYR A N 1
ATOM 595 C CA . TYR A 1 76 ? 11.083 -3.669 -16.026 1.00 70.12 76 TYR A CA 1
ATOM 596 C C . TYR A 1 76 ? 11.182 -2.532 -14.993 1.00 70.12 76 TYR A C 1
ATOM 598 O O . TYR A 1 76 ? 10.631 -2.656 -13.894 1.00 70.12 76 TYR A O 1
ATOM 606 N N . TYR A 1 77 ? 11.763 -1.380 -15.355 1.00 71.62 77 TYR A N 1
ATOM 607 C CA . TYR A 1 77 ? 11.817 -0.214 -14.457 1.00 71.62 77 TYR A CA 1
ATOM 608 C C . TYR A 1 77 ? 10.430 0.330 -14.106 1.00 71.62 77 TYR A C 1
ATOM 610 O O . TYR A 1 77 ? 10.195 0.815 -12.999 1.00 71.62 77 TYR A O 1
ATOM 618 N N . GLY A 1 78 ? 9.481 0.197 -15.024 1.00 76.31 78 GLY A N 1
ATOM 619 C CA . GLY A 1 78 ? 8.087 0.501 -14.784 1.00 76.31 78 GLY A CA 1
ATOM 620 C C . GLY A 1 78 ? 7.413 -0.333 -13.697 1.00 76.31 78 GLY A C 1
ATOM 621 O O . GLY A 1 78 ? 6.855 0.196 -12.731 1.00 76.31 78 GLY A O 1
ATOM 622 N N . ALA A 1 79 ? 7.498 -1.656 -13.833 1.00 74.44 79 ALA A N 1
ATOM 623 C CA . ALA A 1 79 ? 7.008 -2.591 -12.828 1.00 74.44 79 ALA A CA 1
ATOM 624 C C . ALA A 1 79 ? 7.725 -2.395 -11.481 1.00 74.44 79 ALA A C 1
ATOM 626 O O . ALA A 1 79 ? 7.083 -2.455 -10.430 1.00 74.44 79 ALA A O 1
ATOM 627 N N . ARG A 1 80 ? 9.027 -2.081 -11.509 1.00 73.06 80 ARG A N 1
ATOM 628 C CA . ARG A 1 80 ? 9.806 -1.728 -10.319 1.00 73.06 80 ARG A CA 1
ATOM 629 C C . ARG A 1 80 ? 9.271 -0.473 -9.629 1.00 73.06 80 ARG A C 1
ATOM 631 O O . ARG A 1 80 ? 9.025 -0.525 -8.428 1.00 73.06 80 ARG A O 1
ATOM 638 N N . ASN A 1 81 ? 9.033 0.620 -10.355 1.00 79.00 81 ASN A N 1
ATOM 639 C CA . ASN A 1 81 ? 8.473 1.849 -9.776 1.00 79.00 81 ASN A CA 1
ATOM 640 C C . ASN A 1 81 ? 7.128 1.579 -9.087 1.00 79.00 81 ASN A C 1
ATOM 642 O O . ASN A 1 81 ? 6.877 2.052 -7.979 1.00 79.00 81 ASN A O 1
ATOM 646 N N . MET A 1 82 ? 6.280 0.753 -9.701 1.00 81.12 82 MET A N 1
ATOM 647 C CA . MET A 1 82 ? 5.019 0.347 -9.088 1.00 81.12 82 MET A CA 1
ATOM 648 C C . MET A 1 82 ? 5.221 -0.504 -7.822 1.00 81.12 82 MET A C 1
ATOM 650 O O . MET A 1 82 ? 4.521 -0.306 -6.824 1.00 81.12 82 MET A O 1
ATOM 654 N N . ALA A 1 83 ? 6.184 -1.428 -7.834 1.00 77.12 83 ALA A N 1
ATOM 655 C CA . ALA A 1 83 ? 6.545 -2.215 -6.659 1.00 77.12 83 ALA A CA 1
ATOM 656 C C . ALA A 1 83 ? 7.091 -1.335 -5.519 1.00 77.12 83 ALA A C 1
ATOM 658 O O . ALA A 1 83 ? 6.746 -1.567 -4.360 1.00 77.12 83 ALA A O 1
ATOM 659 N N . GLU A 1 84 ? 7.872 -0.294 -5.826 1.00 80.06 84 GLU A N 1
ATOM 660 C CA . GLU A 1 84 ? 8.374 0.677 -4.844 1.00 80.06 84 GLU A CA 1
ATOM 661 C C . GLU A 1 84 ? 7.231 1.465 -4.183 1.00 80.06 84 GLU A C 1
ATOM 663 O O . GLU A 1 84 ? 7.204 1.596 -2.955 1.00 80.06 84 GLU A O 1
ATOM 668 N N . VAL A 1 85 ? 6.239 1.914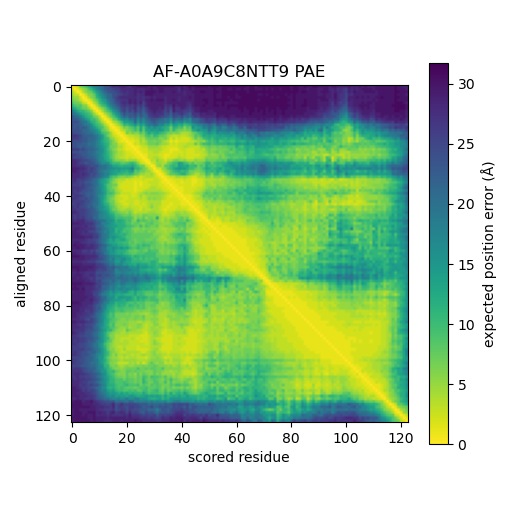 -4.962 1.00 82.06 85 VAL A N 1
ATOM 669 C CA . VAL A 1 85 ? 5.053 2.608 -4.428 1.00 82.06 85 VAL A CA 1
ATOM 670 C C . VAL A 1 85 ? 4.243 1.693 -3.503 1.00 82.06 85 VAL A C 1
ATOM 672 O O . VAL A 1 85 ? 3.910 2.080 -2.380 1.00 82.06 85 VAL A O 1
ATOM 675 N N . LEU A 1 86 ? 3.967 0.453 -3.921 1.00 82.00 86 LEU A N 1
ATOM 676 C CA . LEU A 1 86 ? 3.237 -0.520 -3.098 1.00 82.00 86 LEU A CA 1
ATOM 677 C C . LEU A 1 86 ? 4.004 -0.898 -1.823 1.00 82.00 86 LEU A C 1
ATOM 679 O O . LEU A 1 86 ? 3.400 -1.018 -0.754 1.00 82.00 86 LEU A O 1
ATOM 683 N N . ARG A 1 87 ? 5.333 -1.034 -1.910 1.00 80.25 87 ARG A N 1
ATOM 684 C CA . ARG A 1 87 ? 6.201 -1.259 -0.748 1.00 80.25 87 ARG A CA 1
ATOM 685 C C . ARG A 1 87 ? 6.102 -0.101 0.243 1.00 80.25 87 ARG A C 1
ATOM 687 O O . ARG A 1 87 ? 5.956 -0.352 1.435 1.00 80.25 87 ARG A O 1
ATOM 694 N N . GLY A 1 88 ? 6.122 1.146 -0.231 1.00 80.50 88 GLY A N 1
ATOM 695 C CA . GLY A 1 88 ? 5.954 2.329 0.619 1.00 80.50 88 GLY A CA 1
ATOM 696 C C . GLY A 1 88 ? 4.634 2.320 1.397 1.00 80.50 88 GLY A C 1
ATOM 697 O O . GLY A 1 88 ? 4.625 2.568 2.603 1.00 80.50 88 GLY A O 1
ATOM 698 N N . HIS A 1 89 ? 3.531 1.952 0.739 1.00 82.06 89 HIS A N 1
ATOM 699 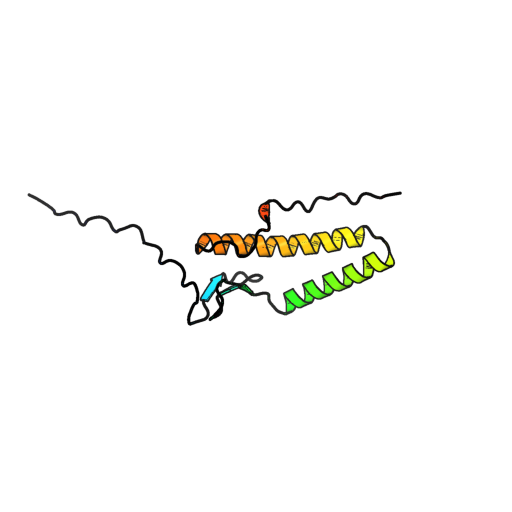C CA . HIS A 1 89 ? 2.224 1.815 1.387 1.00 82.06 89 HIS A CA 1
ATOM 700 C C . HIS A 1 89 ? 2.200 0.717 2.460 1.00 82.06 89 HIS A C 1
ATOM 702 O O . HIS A 1 89 ? 1.657 0.930 3.545 1.00 82.06 89 HIS A O 1
ATOM 708 N N . LEU A 1 90 ? 2.809 -0.442 2.190 1.00 79.81 90 LEU A N 1
ATOM 709 C CA . LEU A 1 90 ? 2.878 -1.537 3.160 1.00 79.81 90 LEU A CA 1
ATOM 710 C C . LEU A 1 90 ? 3.789 -1.220 4.353 1.00 79.81 90 LEU A C 1
ATOM 712 O O . LEU A 1 90 ? 3.430 -1.558 5.475 1.00 79.81 90 LEU A O 1
ATOM 716 N N . LEU A 1 91 ? 4.919 -0.536 4.150 1.00 83.69 91 LEU A N 1
ATOM 717 C CA . LEU A 1 91 ? 5.787 -0.109 5.257 1.00 83.69 91 LEU A CA 1
ATOM 718 C C . LEU A 1 91 ? 5.054 0.827 6.219 1.00 83.69 91 LEU A C 1
ATOM 720 O O . LEU A 1 91 ? 5.121 0.642 7.432 1.00 83.69 91 LEU A O 1
ATOM 724 N N . HIS A 1 92 ? 4.314 1.796 5.678 1.00 83.12 92 HIS A N 1
ATOM 725 C CA . HIS A 1 92 ? 3.506 2.688 6.502 1.00 83.12 92 HIS A CA 1
ATOM 726 C C . HIS A 1 92 ? 2.398 1.925 7.240 1.00 83.12 92 HIS A C 1
ATOM 728 O O . HIS A 1 92 ? 2.179 2.143 8.424 1.00 83.12 92 HIS A O 1
ATOM 734 N N . TYR A 1 93 ? 1.735 0.974 6.579 1.00 81.94 93 TYR A N 1
ATOM 735 C CA . TYR A 1 93 ? 0.749 0.117 7.234 1.00 81.94 93 TYR A CA 1
ATOM 736 C C . TYR A 1 93 ? 1.331 -0.672 8.414 1.00 81.94 93 TYR A C 1
ATOM 738 O O . TYR A 1 93 ? 0.719 -0.721 9.478 1.00 81.94 93 TYR A O 1
ATOM 746 N N . GLU A 1 94 ? 2.523 -1.247 8.254 1.00 84.50 94 GLU A N 1
ATOM 747 C CA . GLU A 1 94 ? 3.199 -2.012 9.306 1.00 84.50 94 GLU A CA 1
ATOM 748 C C . GLU A 1 94 ? 3.587 -1.164 10.516 1.00 84.50 94 GLU A C 1
ATOM 750 O O . GLU A 1 94 ? 3.398 -1.619 11.643 1.00 84.50 94 GLU A O 1
ATOM 755 N N . GLU A 1 95 ? 4.070 0.062 10.296 1.00 86.69 95 GLU A N 1
ATOM 756 C CA . GLU A 1 95 ? 4.359 1.022 11.369 1.00 86.69 95 GLU A CA 1
ATOM 757 C C . GLU A 1 95 ? 3.109 1.292 12.217 1.00 86.69 95 GLU A C 1
ATOM 759 O O . GLU A 1 95 ? 3.165 1.335 13.447 1.00 86.69 95 GLU A O 1
ATOM 764 N N . ILE A 1 96 ? 1.959 1.439 11.560 1.00 86.31 96 ILE A N 1
ATOM 765 C CA . ILE A 1 96 ? 0.695 1.738 12.230 1.00 86.31 96 ILE A CA 1
ATOM 766 C C . ILE A 1 96 ? 0.169 0.502 12.958 1.00 86.31 96 ILE A C 1
ATOM 768 O O . ILE A 1 96 ? -0.241 0.619 14.109 1.00 86.31 96 ILE A O 1
ATOM 772 N N . LEU A 1 97 ? 0.246 -0.689 12.355 1.00 83.06 97 LEU A N 1
ATOM 773 C CA . LEU A 1 97 ? -0.079 -1.928 13.063 1.00 83.06 97 LEU A CA 1
ATOM 774 C C . LEU A 1 97 ? 0.762 -2.087 14.333 1.00 83.06 97 LEU A C 1
ATOM 776 O O . LEU A 1 97 ? 0.196 -2.337 15.392 1.00 83.06 97 LEU A O 1
ATOM 780 N N . GLU A 1 98 ? 2.079 -1.888 14.256 1.00 86.75 98 GLU A N 1
ATOM 781 C CA . GLU A 1 98 ? 2.967 -1.983 15.419 1.00 86.75 98 GLU A CA 1
ATOM 782 C C . GLU A 1 98 ? 2.611 -0.944 16.491 1.00 86.75 98 GLU A C 1
ATOM 784 O O . GLU A 1 98 ? 2.510 -1.280 17.674 1.00 86.75 98 GLU A O 1
ATOM 789 N N . ARG A 1 99 ? 2.367 0.308 16.084 1.00 86.06 99 ARG A N 1
ATOM 790 C CA . ARG A 1 99 ? 1.984 1.401 16.990 1.00 86.06 99 ARG A CA 1
ATOM 791 C C . ARG A 1 99 ? 0.702 1.091 17.756 1.00 86.06 99 ARG A C 1
ATOM 793 O O . ARG A 1 99 ? 0.641 1.353 18.962 1.00 86.06 99 ARG A O 1
ATOM 800 N N . GLU A 1 100 ? -0.293 0.550 17.059 1.00 85.44 100 GLU A N 1
ATOM 801 C CA . GLU A 1 100 ? -1.581 0.180 17.640 1.00 85.44 100 GLU A CA 1
ATOM 802 C C . 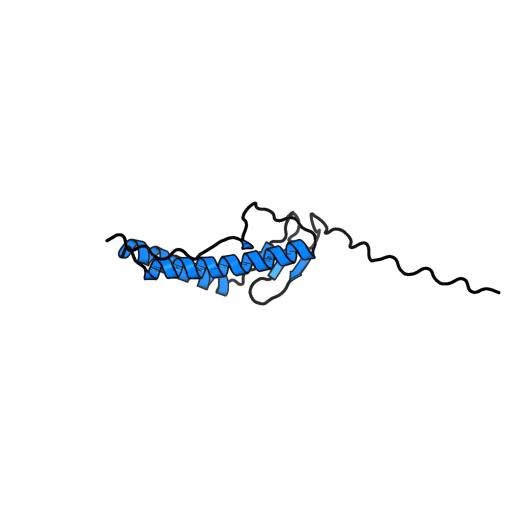GLU A 1 100 ? -1.524 -1.186 18.353 1.00 85.44 100 GLU A C 1
ATOM 804 O O . GLU A 1 100 ? -2.379 -1.472 19.176 1.00 85.44 100 GLU A O 1
ATOM 809 N N . GLY A 1 101 ? -0.493 -2.010 18.142 1.00 87.19 101 GLY A N 1
ATOM 810 C CA . GLY A 1 101 ? -0.308 -3.293 18.834 1.00 87.19 101 GLY A CA 1
ATOM 811 C C . GLY A 1 101 ? -0.880 -4.511 18.100 1.00 87.19 101 GLY A C 1
ATOM 812 O O . GLY A 1 101 ? -1.154 -5.536 18.724 1.00 87.19 101 GLY A O 1
ATOM 813 N N . PHE A 1 102 ? -1.058 -4.419 16.783 1.00 83.00 102 PHE A N 1
ATOM 814 C CA . PHE A 1 102 ? -1.416 -5.539 15.919 1.00 83.00 102 PHE A CA 1
ATOM 815 C C . PHE A 1 102 ? -0.177 -6.270 15.394 1.00 83.00 102 PHE A C 1
ATOM 817 O O . PHE A 1 102 ? 0.826 -5.666 15.016 1.00 83.00 102 PHE A O 1
ATOM 824 N N . GLU A 1 103 ? -0.288 -7.591 15.274 1.00 83.69 103 GLU A N 1
ATOM 825 C CA . GLU A 1 103 ? 0.632 -8.381 14.457 1.00 83.69 103 GLU A CA 1
ATOM 826 C C . GLU A 1 103 ? 0.283 -8.246 12.966 1.00 83.69 103 GLU A C 1
ATOM 828 O O . GLU A 1 103 ? -0.877 -8.042 12.591 1.00 83.69 103 GLU A O 1
ATOM 833 N N . LYS A 1 104 ? 1.285 -8.401 12.095 1.00 82.19 104 LYS A N 1
ATOM 834 C CA . LYS A 1 104 ? 1.087 -8.336 10.641 1.00 82.19 104 LYS A CA 1
ATOM 835 C C . LYS A 1 104 ? 0.229 -9.521 10.160 1.00 82.19 104 LYS A C 1
ATOM 837 O O . LYS A 1 104 ? 0.495 -10.659 10.549 1.00 82.19 104 LYS A O 1
ATOM 842 N N . PRO A 1 105 ? -0.750 -9.310 9.260 1.00 83.31 105 PRO A N 1
ATOM 843 C CA . PRO A 1 105 ? -1.640 -10.372 8.777 1.00 83.31 105 PRO A CA 1
ATOM 844 C C . PRO A 1 105 ? -1.036 -11.239 7.656 1.00 83.31 105 PRO A C 1
ATOM 846 O O . PRO A 1 105 ? -1.758 -11.967 6.973 1.00 83.31 105 PRO A O 1
ATOM 849 N N . TYR A 1 106 ? 0.273 -11.148 7.427 1.00 85.12 106 TYR A N 1
ATOM 850 C CA . TYR A 1 106 ? 0.999 -11.826 6.357 1.00 85.12 106 TYR A CA 1
ATOM 851 C C . TYR A 1 106 ? 2.453 -12.085 6.777 1.00 85.12 106 TYR A C 1
ATOM 853 O O . TYR A 1 106 ? 2.950 -11.504 7.737 1.00 85.12 106 TYR A O 1
ATOM 861 N N . THR A 1 107 ? 3.150 -12.954 6.042 1.00 76.69 107 THR A N 1
ATOM 862 C CA . THR A 1 107 ? 4.526 -13.389 6.355 1.00 76.69 107 THR A CA 1
ATOM 863 C C . THR A 1 107 ? 5.606 -12.701 5.515 1.00 76.69 107 THR A C 1
ATOM 865 O O . THR A 1 107 ? 6.769 -13.089 5.580 1.00 76.69 107 THR A O 1
ATOM 868 N N . LEU A 1 108 ? 5.230 -11.736 4.673 1.00 77.06 108 LEU A N 1
ATOM 869 C CA . LEU A 1 108 ? 6.148 -10.993 3.809 1.00 77.06 108 LEU A CA 1
ATOM 870 C C . LEU A 1 108 ? 7.037 -10.047 4.636 1.00 77.06 108 LEU A C 1
ATOM 872 O O . LEU A 1 108 ? 6.518 -9.250 5.414 1.00 77.06 108 LEU A O 1
ATOM 876 N N . ASP A 1 109 ? 8.358 -10.098 4.435 1.00 79.81 109 ASP A N 1
ATOM 877 C CA . ASP A 1 109 ? 9.306 -9.134 5.014 1.00 79.81 109 ASP A CA 1
ATOM 878 C C . ASP A 1 109 ? 9.461 -7.915 4.096 1.00 79.81 109 ASP A C 1
ATOM 880 O O . ASP A 1 109 ? 10.362 -7.844 3.262 1.00 79.81 109 ASP A O 1
ATOM 884 N N . VAL A 1 110 ? 8.548 -6.953 4.231 1.00 77.44 110 VAL A N 1
ATOM 885 C CA . VAL A 1 110 ? 8.491 -5.762 3.371 1.00 77.44 110 VAL A CA 1
ATOM 886 C C . VAL A 1 110 ? 9.733 -4.869 3.525 1.00 77.44 110 VAL A C 1
ATOM 888 O O . VAL A 1 110 ? 10.191 -4.259 2.552 1.00 77.44 110 VAL A O 1
ATOM 891 N N . ALA A 1 111 ? 10.314 -4.809 4.726 1.00 75.56 111 ALA A N 1
ATOM 892 C CA . ALA A 1 111 ? 11.517 -4.029 5.001 1.00 75.56 111 ALA A CA 1
ATOM 893 C C . ALA A 1 111 ? 12.744 -4.618 4.290 1.00 75.56 111 ALA A C 1
ATOM 895 O O . ALA A 1 111 ? 13.511 -3.859 3.691 1.00 75.56 111 ALA A O 1
ATOM 896 N N . GLY A 1 112 ? 12.875 -5.949 4.302 1.00 75.12 112 GLY A N 1
ATOM 897 C CA . GLY A 1 112 ? 13.959 -6.698 3.664 1.00 75.12 112 GLY A CA 1
ATOM 898 C C . GLY A 1 112 ? 13.818 -6.931 2.155 1.00 75.12 112 GLY A C 1
ATOM 899 O O . GLY A 1 112 ? 14.754 -7.446 1.545 1.00 75.12 112 GLY A O 1
ATOM 900 N N . LEU A 1 113 ? 12.693 -6.560 1.529 1.00 73.62 113 LEU A N 1
ATOM 901 C CA . LEU A 1 113 ? 12.527 -6.655 0.073 1.00 73.62 113 LEU A CA 1
ATOM 902 C C . LEU A 1 113 ? 13.536 -5.753 -0.655 1.00 73.62 113 LEU A C 1
ATOM 904 O O . LEU A 1 113 ? 13.398 -4.527 -0.649 1.00 73.62 113 LEU A O 1
ATOM 908 N N . SER A 1 114 ? 14.515 -6.375 -1.317 1.00 70.88 114 SER A N 1
ATOM 909 C CA . SER A 1 114 ? 15.339 -5.718 -2.332 1.00 70.88 114 SER A CA 1
ATOM 910 C C . SER A 1 114 ? 14.589 -5.709 -3.662 1.00 70.88 114 SER A C 1
ATOM 912 O O . SER A 1 114 ? 14.145 -6.756 -4.126 1.00 70.88 114 SER A O 1
ATOM 914 N N . LEU A 1 115 ? 14.450 -4.527 -4.261 1.00 69.31 115 LEU A N 1
ATOM 915 C CA . LEU A 1 115 ? 13.950 -4.336 -5.630 1.00 69.31 115 LEU A CA 1
ATOM 916 C C . LEU A 1 115 ? 15.098 -3.964 -6.592 1.00 69.31 115 LEU A C 1
ATOM 918 O O . LEU A 1 115 ? 14.865 -3.547 -7.725 1.00 69.31 115 LEU A O 1
ATOM 922 N N . GLU A 1 116 ? 16.345 -4.078 -6.119 1.00 59.91 116 GLU A N 1
ATOM 923 C CA . GLU A 1 116 ? 17.563 -3.908 -6.907 1.00 59.91 116 GLU A CA 1
ATOM 924 C C . GLU A 1 116 ? 17.914 -5.237 -7.582 1.00 59.91 116 GLU A C 1
ATOM 926 O O . GLU A 1 116 ? 18.766 -5.983 -7.110 1.00 59.91 116 GLU A O 1
ATOM 931 N N . GLU A 1 117 ? 17.240 -5.549 -8.682 1.00 56.56 117 GLU A N 1
ATOM 932 C CA . GLU A 1 117 ? 17.811 -6.438 -9.694 1.00 56.56 117 GLU A CA 1
ATOM 933 C C . GLU A 1 117 ? 18.264 -5.538 -10.856 1.00 56.56 117 GLU A C 1
ATOM 935 O O . GLU A 1 117 ? 17.499 -4.698 -11.344 1.00 56.56 117 GLU A O 1
ATOM 940 N N . GLU A 1 118 ? 19.540 -5.612 -11.240 1.00 51.53 118 GLU A N 1
ATOM 941 C CA . GLU A 1 118 ? 19.982 -5.035 -12.513 1.00 51.53 118 GLU A CA 1
ATOM 942 C C . GLU A 1 118 ? 19.286 -5.829 -13.622 1.00 51.53 118 GLU A C 1
ATOM 944 O O . GLU A 1 118 ? 19.214 -7.058 -13.551 1.00 51.53 118 GLU A O 1
ATOM 949 N N . PHE A 1 119 ? 18.724 -5.145 -14.619 1.00 51.25 119 PHE A N 1
ATOM 950 C CA . PHE A 1 119 ? 18.185 -5.820 -15.793 1.00 51.25 119 PHE A CA 1
ATOM 951 C C . PHE A 1 119 ? 19.352 -6.523 -16.502 1.00 51.25 119 PHE A C 1
ATOM 953 O O . PHE A 1 119 ? 20.164 -5.880 -17.164 1.00 51.25 119 PHE A O 1
ATOM 960 N N . GLU A 1 120 ? 19.505 -7.834 -16.296 1.00 54.47 120 GLU A N 1
ATOM 961 C CA . GLU A 1 120 ? 20.517 -8.613 -17.007 1.00 54.47 120 GLU A CA 1
ATOM 962 C C . GLU A 1 120 ? 20.076 -8.772 -18.464 1.00 54.47 120 GLU A C 1
ATOM 964 O O . GLU A 1 120 ? 19.261 -9.637 -18.804 1.00 54.47 120 GLU A O 1
ATOM 969 N N . ASP A 1 121 ? 20.656 -7.935 -19.327 1.00 50.09 121 ASP A N 1
ATOM 970 C CA . ASP A 1 121 ? 20.655 -8.114 -20.775 1.00 50.09 121 ASP A CA 1
ATOM 971 C C . ASP A 1 121 ? 21.260 -9.487 -21.096 1.00 50.09 121 ASP A C 1
ATOM 973 O O . ASP A 1 121 ? 22.476 -9.675 -21.197 1.00 50.09 121 ASP A O 1
ATOM 977 N N . SER A 1 122 ? 20.399 -10.487 -21.253 1.00 50.16 122 SER A N 1
ATOM 978 C CA . SER A 1 122 ? 20.782 -11.786 -21.792 1.00 50.16 122 SER A CA 1
ATOM 979 C C . SER A 1 122 ? 20.855 -11.660 -23.315 1.00 50.16 122 SER A C 1
ATOM 981 O O . SER A 1 122 ? 19.951 -12.080 -24.036 1.00 50.16 122 SER A O 1
ATOM 983 N N . CYS A 1 123 ? 21.929 -11.019 -23.788 1.00 44.56 123 CYS A N 1
ATOM 984 C CA . CYS A 1 123 ? 22.378 -11.100 -25.181 1.00 44.56 123 CYS A CA 1
ATOM 985 C C . CYS A 1 123 ? 22.903 -12.504 -25.518 1.00 44.56 123 CYS A C 1
ATOM 987 O O . CYS A 1 123 ? 23.674 -13.069 -24.707 1.00 44.56 123 CYS A O 1
#

Mean predicted aligned error: 11.87 Å